Protein AF-A0A940EXV3-F1 (afdb_monomer_lite)

Structure (mmCIF, N/CA/C/O backbone):
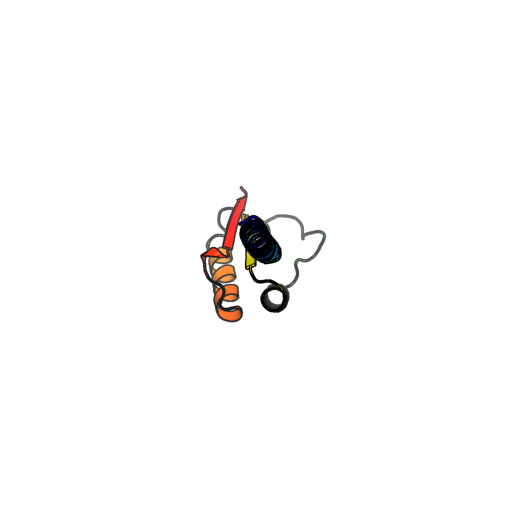data_AF-A0A940EXV3-F1
#
_entry.id   AF-A0A940EXV3-F1
#
loop_
_atom_site.group_PDB
_atom_site.id
_atom_site.type_symbol
_atom_site.label_atom_id
_atom_site.label_alt_id
_atom_site.label_comp_id
_atom_site.label_asym_id
_atom_site.label_entity_id
_atom_site.label_seq_id
_atom_site.pdbx_PDB_ins_code
_atom_site.Cartn_x
_atom_site.Cartn_y
_atom_site.Cartn_z
_atom_site.occupancy
_atom_site.B_iso_or_equiv
_atom_site.auth_seq_id
_atom_site.auth_comp_id
_atom_site.auth_asym_id
_atom_site.auth_atom_id
_atom_site.pdbx_PDB_model_num
ATOM 1 N N . MET A 1 1 ? -48.655 5.670 28.323 1.00 56.41 1 MET A N 1
ATOM 2 C CA . MET A 1 1 ? -47.673 4.932 27.490 1.00 56.41 1 MET A CA 1
ATOM 3 C C . MET A 1 1 ? -46.662 5.849 26.765 1.00 56.41 1 MET A C 1
ATOM 5 O O . MET A 1 1 ? -46.252 5.531 25.662 1.00 56.41 1 MET A O 1
ATOM 9 N N . LYS A 1 2 ? -46.210 6.974 27.354 1.00 54.97 2 LYS A N 1
ATOM 10 C CA . LYS A 1 2 ? -45.290 7.923 26.673 1.00 54.97 2 LYS A CA 1
ATOM 11 C C . LYS A 1 2 ? -43.812 7.794 27.087 1.00 54.97 2 LYS A C 1
ATOM 13 O O . LYS A 1 2 ? -42.932 8.177 26.331 1.00 54.97 2 LYS A O 1
ATOM 18 N N . LYS A 1 3 ? -43.528 7.212 28.262 1.00 55.78 3 LYS A N 1
ATOM 19 C CA . LYS A 1 3 ? -42.163 7.088 28.817 1.00 55.78 3 LYS 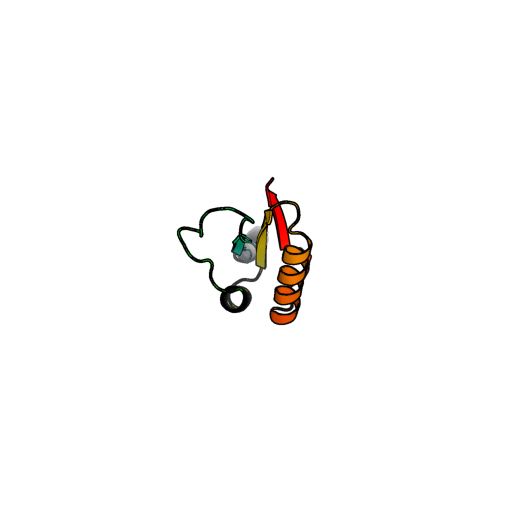A CA 1
ATOM 20 C C . LYS A 1 3 ? -41.308 6.011 28.128 1.00 55.78 3 LYS A C 1
ATOM 22 O O . LYS A 1 3 ? -40.104 6.179 28.014 1.00 55.78 3 LYS A O 1
ATOM 27 N N . PHE A 1 4 ? -41.936 4.952 27.611 1.00 56.66 4 PHE A N 1
ATOM 28 C CA . PHE A 1 4 ? -41.248 3.891 26.862 1.00 56.66 4 PHE A CA 1
ATOM 29 C C . PHE A 1 4 ? -40.750 4.358 25.491 1.00 56.66 4 PHE A C 1
ATOM 31 O O . PHE A 1 4 ? -39.683 3.946 25.051 1.00 56.66 4 PHE A O 1
ATOM 38 N N . LEU A 1 5 ? -41.491 5.262 24.845 1.00 55.91 5 LEU A N 1
ATOM 39 C CA . LEU A 1 5 ? -41.146 5.761 23.518 1.00 55.91 5 LEU A CA 1
ATOM 40 C C . LEU A 1 5 ? -39.864 6.614 23.556 1.00 55.91 5 LEU A C 1
ATOM 42 O O . LEU A 1 5 ? -38.996 6.464 22.705 1.00 55.91 5 LEU A O 1
ATOM 46 N N . ALA A 1 6 ? -39.699 7.440 24.595 1.00 59.28 6 ALA A N 1
ATOM 47 C CA . ALA A 1 6 ? -38.505 8.266 24.780 1.00 59.28 6 ALA A CA 1
ATOM 48 C C . ALA A 1 6 ? -37.231 7.438 25.045 1.00 59.28 6 ALA A C 1
ATOM 50 O O . ALA A 1 6 ? -36.175 7.769 24.512 1.00 59.28 6 ALA A O 1
ATOM 51 N N . LEU A 1 7 ? -37.328 6.337 25.805 1.00 58.28 7 LEU A N 1
ATOM 52 C CA . LEU A 1 7 ? -36.197 5.420 26.024 1.00 58.28 7 LEU A CA 1
ATOM 53 C C . LEU A 1 7 ? -35.755 4.723 24.728 1.00 58.28 7 LEU A C 1
ATOM 55 O O . LEU A 1 7 ? -34.563 4.492 24.514 1.00 58.28 7 LEU A O 1
ATOM 59 N N . PHE A 1 8 ? -36.718 4.408 23.860 1.00 59.81 8 PHE A N 1
ATOM 60 C CA . PHE A 1 8 ? -36.458 3.763 22.577 1.00 59.81 8 PHE A CA 1
ATOM 61 C C . PHE A 1 8 ? -35.737 4.714 21.610 1.00 59.81 8 PHE A C 1
ATOM 63 O O . PHE A 1 8 ? -34.715 4.347 21.033 1.00 59.81 8 PHE A O 1
ATOM 70 N N . TYR A 1 9 ? -36.191 5.969 21.511 1.00 58.88 9 TYR A N 1
ATOM 71 C CA . TYR A 1 9 ? -35.516 6.991 20.700 1.00 58.88 9 TYR A CA 1
ATOM 72 C C . TYR A 1 9 ? -34.124 7.356 21.232 1.00 58.88 9 TYR A C 1
ATOM 74 O O . TYR A 1 9 ? -33.207 7.550 20.435 1.00 58.88 9 TYR A O 1
ATOM 82 N N . PHE A 1 10 ? -33.936 7.394 22.556 1.00 59.03 10 PHE A N 1
ATOM 83 C CA . PHE A 1 10 ? -32.619 7.633 23.151 1.00 59.03 10 PHE A CA 1
ATOM 84 C C . PHE A 1 10 ? -31.632 6.507 22.818 1.00 59.03 10 PHE A C 1
ATOM 86 O O . PHE A 1 10 ? -30.496 6.782 22.443 1.00 59.03 10 PHE A O 1
ATOM 93 N N . SER A 1 11 ? -32.077 5.246 22.867 1.00 60.34 11 SER A N 1
ATOM 94 C CA . SER A 1 11 ? -31.229 4.100 22.514 1.00 60.34 11 SER A CA 1
ATOM 95 C C . SER A 1 11 ? -30.800 4.148 21.046 1.00 60.34 11 SER A C 1
ATOM 97 O O . SER A 1 11 ? -29.614 4.030 20.756 1.00 60.34 11 SER A O 1
ATOM 99 N N . ILE A 1 12 ? -31.727 4.404 20.117 1.00 59.62 12 ILE A N 1
ATOM 100 C CA . ILE A 1 12 ? -31.409 4.475 18.680 1.00 59.62 12 ILE A CA 1
ATOM 101 C C . ILE A 1 12 ? -30.418 5.611 18.384 1.00 59.62 12 ILE A C 1
ATOM 103 O O . ILE A 1 12 ? -29.462 5.409 17.638 1.00 59.62 12 ILE A O 1
ATOM 107 N N . ALA A 1 13 ? -30.597 6.784 18.999 1.00 58.34 13 ALA A N 1
ATOM 108 C CA . ALA A 1 13 ? -29.685 7.913 18.815 1.00 58.34 13 ALA A CA 1
ATOM 109 C C . ALA A 1 13 ? -28.275 7.626 19.367 1.00 58.34 13 ALA A C 1
ATOM 111 O O . ALA A 1 13 ? -27.282 7.991 18.738 1.00 58.34 13 ALA A O 1
ATOM 112 N N . PHE A 1 14 ? -28.177 6.928 20.503 1.00 55.25 14 PHE A N 1
ATOM 113 C CA . PHE A 1 14 ? -26.894 6.577 21.118 1.00 55.25 14 PHE A CA 1
ATOM 114 C C . PHE A 1 14 ? -26.132 5.509 20.315 1.00 55.25 14 PHE A C 1
ATOM 116 O O . PHE A 1 14 ? -24.923 5.633 20.118 1.00 55.25 14 PHE A O 1
ATOM 123 N N . PHE A 1 15 ? -26.836 4.507 19.770 1.00 54.75 15 PHE A N 1
ATOM 124 C CA . PHE A 1 15 ? -26.247 3.522 18.851 1.00 54.75 15 PHE A CA 1
ATOM 125 C C . PHE A 1 15 ? -25.766 4.164 17.543 1.00 54.75 15 PHE A C 1
ATOM 127 O O . PHE A 1 15 ? -24.713 3.797 17.021 1.00 54.75 15 PHE A O 1
ATOM 134 N N . HIS A 1 16 ? -26.497 5.155 17.029 1.00 50.97 16 HIS A N 1
ATOM 135 C CA . HIS A 1 16 ? -26.127 5.820 15.784 1.00 50.97 16 HIS A CA 1
ATOM 136 C C . HIS A 1 16 ? -24.884 6.713 15.936 1.00 50.97 16 HIS A C 1
ATOM 138 O O . HIS A 1 16 ? -24.064 6.780 15.020 1.00 50.97 16 HIS A O 1
ATOM 144 N N . LEU A 1 17 ? -24.715 7.370 17.090 1.00 49.69 17 LEU A N 1
ATOM 145 C CA . LEU A 1 17 ? -23.577 8.257 17.351 1.00 49.69 17 LEU A CA 1
ATOM 146 C C . LEU A 1 17 ? -22.268 7.480 17.583 1.00 49.69 17 LEU A C 1
ATOM 148 O O . LEU A 1 17 ? -21.214 7.896 17.105 1.00 49.69 17 LEU A O 1
ATOM 152 N N . ALA A 1 18 ? -22.339 6.313 18.233 1.00 51.59 18 ALA A N 1
ATOM 153 C CA . ALA A 1 18 ? -21.186 5.426 18.408 1.00 51.59 18 ALA A CA 1
ATOM 154 C C . ALA A 1 18 ? -20.665 4.857 17.073 1.00 51.59 18 ALA A C 1
ATOM 156 O O . ALA A 1 18 ? -19.464 4.663 16.914 1.00 51.59 18 ALA A O 1
ATOM 157 N N . SER A 1 19 ? -21.546 4.649 16.088 1.00 50.38 19 SER A N 1
ATOM 158 C CA . SER A 1 19 ? -21.159 4.112 14.777 1.00 50.38 19 SER A CA 1
ATOM 159 C C . SER A 1 19 ? -20.420 5.121 13.885 1.00 50.38 19 SER A C 1
ATOM 161 O O . SER A 1 19 ? -19.705 4.706 12.974 1.00 50.38 19 SER A O 1
ATOM 163 N N . PHE A 1 20 ? -20.578 6.429 14.124 1.00 49.88 20 PHE A N 1
ATOM 164 C CA . PHE A 1 20 ? -19.885 7.477 13.359 1.00 49.88 20 PHE A CA 1
ATOM 165 C C . PHE A 1 20 ? -18.493 7.809 13.904 1.00 49.88 20 PHE A C 1
ATOM 167 O O . PHE A 1 20 ? -17.629 8.231 13.140 1.00 49.88 20 PHE A O 1
ATOM 174 N N . ALA A 1 21 ? -18.247 7.581 15.197 1.00 48.78 21 ALA A N 1
ATOM 175 C CA . ALA A 1 21 ? -16.937 7.809 15.812 1.00 48.78 21 ALA A CA 1
ATOM 176 C C . ALA A 1 21 ? -15.857 6.807 15.345 1.00 48.78 21 ALA A C 1
ATOM 178 O O . ALA A 1 21 ? -14.676 6.990 15.626 1.00 48.78 21 ALA A O 1
ATOM 179 N N . ASP A 1 22 ? -16.253 5.767 14.609 1.00 51.50 22 ASP A N 1
ATOM 180 C CA . ASP A 1 22 ? -15.423 4.607 14.287 1.00 51.50 22 ASP A CA 1
ATOM 181 C C . ASP A 1 22 ? -14.725 4.657 12.918 1.00 51.50 22 ASP A C 1
ATOM 183 O O . ASP A 1 22 ? -14.035 3.711 12.537 1.00 51.50 22 ASP A O 1
ATOM 187 N N . GLN A 1 23 ? -14.894 5.743 12.159 1.00 55.41 23 GLN A N 1
ATOM 188 C CA . GLN A 1 23 ? -14.476 5.815 10.753 1.00 55.41 23 GLN A CA 1
ATOM 189 C C . GLN A 1 23 ? -13.424 6.896 10.485 1.00 55.41 23 GLN A C 1
ATOM 191 O O . GLN A 1 23 ? -13.510 7.630 9.503 1.00 55.41 23 GLN A O 1
ATOM 196 N N . VAL A 1 24 ? -12.401 7.000 11.338 1.00 61.34 24 VAL A N 1
ATOM 197 C CA . VAL A 1 24 ? -11.204 7.772 10.974 1.00 61.34 24 VAL A CA 1
ATOM 198 C C . VAL A 1 24 ? -10.424 6.961 9.937 1.00 61.34 24 VAL A C 1
ATOM 200 O O . VAL A 1 24 ? -9.631 6.089 10.286 1.00 61.34 24 VAL A O 1
ATOM 203 N N . GLU A 1 25 ? -10.712 7.209 8.659 1.00 69.19 25 GLU A N 1
ATOM 204 C CA . GLU A 1 25 ? -9.969 6.653 7.529 1.00 69.19 25 GLU A CA 1
ATOM 205 C C . GLU A 1 25 ? -8.699 7.478 7.312 1.00 69.19 25 GLU A C 1
ATOM 207 O O . GLU A 1 25 ? -8.765 8.676 7.035 1.00 69.19 25 GLU A O 1
ATOM 212 N N . VAL A 1 26 ? -7.536 6.845 7.466 1.00 77.00 26 VAL A N 1
ATOM 213 C CA . VAL A 1 26 ? -6.245 7.503 7.228 1.00 77.00 26 VAL A CA 1
ATOM 214 C C . VAL A 1 26 ? -5.714 7.114 5.861 1.00 77.00 26 VAL A C 1
ATOM 216 O O . VAL A 1 26 ? -5.546 5.929 5.574 1.00 77.00 26 VAL A O 1
ATOM 219 N N . GLU A 1 27 ? -5.421 8.117 5.034 1.00 80.62 27 GLU A N 1
ATOM 220 C CA . GLU A 1 27 ? -4.862 7.927 3.698 1.00 80.62 27 GLU A CA 1
ATOM 221 C C . GLU A 1 27 ? -3.341 8.147 3.688 1.00 80.62 27 GLU A C 1
ATOM 223 O O . GLU A 1 27 ? -2.833 9.173 4.149 1.00 80.62 27 GLU A O 1
ATOM 228 N N . ILE A 1 28 ? -2.592 7.175 3.165 1.00 80.56 28 ILE A N 1
ATOM 229 C CA . ILE A 1 28 ? -1.125 7.215 3.091 1.00 80.56 28 ILE A CA 1
ATOM 230 C C . ILE A 1 28 ? -0.701 7.278 1.633 1.00 80.56 28 ILE A C 1
ATOM 232 O O . ILE A 1 28 ? -0.949 6.351 0.870 1.00 80.56 28 ILE A O 1
ATOM 236 N 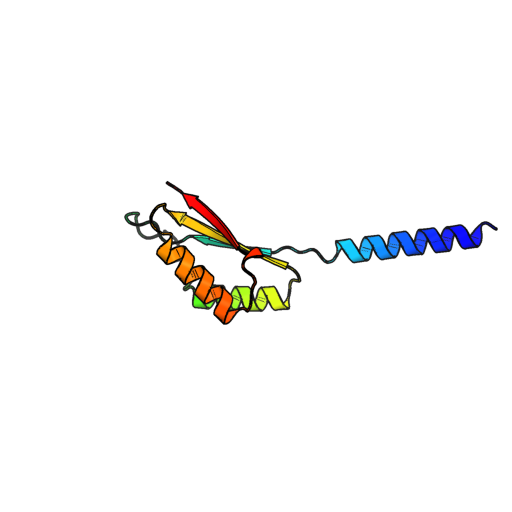N . HIS A 1 29 ? -0.022 8.362 1.260 1.00 83.25 29 HIS A N 1
ATOM 237 C CA . HIS A 1 29 ? 0.391 8.610 -0.118 1.00 83.25 29 HIS A CA 1
ATOM 238 C C . HIS A 1 29 ? 1.842 8.167 -0.339 1.00 83.25 29 HIS A C 1
ATOM 240 O O . HIS A 1 29 ? 2.770 8.695 0.280 1.00 83.25 29 HIS A O 1
ATOM 246 N N . ILE A 1 30 ? 2.046 7.227 -1.260 1.00 81.56 30 ILE A N 1
ATOM 247 C CA . ILE A 1 30 ? 3.354 6.716 -1.678 1.00 81.56 30 ILE A CA 1
ATOM 248 C C . ILE A 1 30 ? 3.567 7.098 -3.143 1.00 81.56 30 ILE A C 1
ATOM 250 O O . ILE A 1 30 ? 2.981 6.492 -4.033 1.00 81.56 30 ILE A O 1
ATOM 254 N N . LYS A 1 31 ? 4.415 8.094 -3.407 1.00 83.69 31 LYS A N 1
ATOM 255 C CA . LYS A 1 31 ? 4.779 8.516 -4.768 1.00 83.69 31 LYS A CA 1
ATOM 256 C C . LYS A 1 31 ? 6.030 7.782 -5.249 1.00 83.69 31 LYS A C 1
ATOM 258 O O . LYS A 1 31 ? 7.108 8.130 -4.804 1.00 83.69 31 LYS A O 1
ATOM 263 N N . LEU A 1 32 ? 5.928 6.782 -6.114 1.00 78.50 32 LEU A N 1
ATOM 264 C CA . LEU A 1 32 ? 7.109 6.124 -6.677 1.00 78.50 32 LEU A CA 1
ATOM 265 C C . LEU A 1 32 ? 7.902 7.112 -7.546 1.00 78.50 32 LEU A C 1
ATOM 267 O O . LEU A 1 32 ? 7.331 7.995 -8.184 1.00 78.50 32 LEU A O 1
ATOM 271 N N . SER A 1 33 ? 9.230 7.003 -7.510 1.00 69.62 33 SER A N 1
ATOM 272 C CA . SER A 1 33 ? 10.127 7.959 -8.157 1.00 69.62 33 SER A CA 1
ATOM 273 C C . SER A 1 33 ? 9.883 8.039 -9.660 1.00 69.62 33 SER A C 1
ATOM 275 O O . SER A 1 33 ? 9.777 7.027 -10.350 1.00 69.62 33 SER A O 1
ATOM 277 N N . GLU A 1 34 ? 9.844 9.257 -10.186 1.00 64.12 34 GLU A N 1
ATOM 278 C CA . GLU A 1 34 ? 9.713 9.494 -11.616 1.00 64.12 34 GLU A CA 1
ATOM 279 C C . GLU A 1 34 ? 11.022 9.090 -12.315 1.00 64.12 34 GLU A C 1
ATOM 281 O O . GLU A 1 34 ? 12.100 9.606 -12.003 1.00 64.12 34 GLU A O 1
ATOM 286 N N . ARG A 1 35 ? 10.960 8.142 -13.260 1.00 56.38 35 ARG A N 1
ATOM 287 C CA . ARG A 1 35 ? 12.115 7.827 -14.116 1.00 56.38 35 ARG A CA 1
ATOM 288 C C . ARG A 1 35 ? 12.452 9.072 -14.946 1.00 56.38 35 ARG A C 1
ATOM 290 O O . ARG A 1 35 ? 11.671 9.449 -15.809 1.00 56.38 35 ARG A O 1
ATOM 297 N N . GLY A 1 36 ? 13.612 9.683 -14.701 1.00 55.16 36 GLY A N 1
ATOM 298 C CA . GLY A 1 36 ? 14.159 10.758 -15.539 1.00 55.16 36 GLY A CA 1
ATOM 299 C C . GLY A 1 36 ? 13.888 12.195 -15.080 1.00 55.16 36 GLY A C 1
ATOM 300 O O . GLY A 1 36 ? 14.341 13.115 -15.756 1.00 55.16 36 GLY A O 1
ATOM 301 N N . LEU A 1 37 ? 13.217 12.416 -13.944 1.00 56.38 37 LEU A N 1
ATOM 302 C CA . LEU A 1 37 ? 13.054 13.760 -13.377 1.00 56.38 37 LEU A CA 1
ATOM 303 C C . LEU A 1 37 ? 14.130 14.069 -12.326 1.00 56.38 37 LEU A C 1
ATOM 305 O O . LEU A 1 37 ? 14.698 13.172 -11.697 1.00 56.38 37 LEU A O 1
ATOM 309 N N . LEU A 1 38 ? 14.449 15.364 -12.191 1.00 56.19 38 LEU A N 1
ATOM 310 C CA . LEU A 1 38 ? 15.391 15.897 -11.203 1.00 56.19 38 LEU A CA 1
ATOM 311 C C . LEU A 1 38 ? 15.082 15.304 -9.824 1.00 56.19 38 LEU A C 1
ATOM 313 O O . LEU A 1 38 ? 13.913 15.158 -9.467 1.00 56.19 38 LEU A O 1
ATOM 317 N N . LYS A 1 39 ? 16.132 14.967 -9.055 1.00 59.84 39 LYS A N 1
ATOM 318 C CA . LYS A 1 39 ? 15.986 14.423 -7.695 1.00 59.84 39 LYS A CA 1
ATOM 319 C C . LYS A 1 39 ? 14.902 15.211 -6.949 1.00 59.84 39 LYS A C 1
ATOM 321 O O . LYS A 1 39 ? 14.976 16.443 -6.934 1.00 59.84 39 LYS A O 1
ATOM 326 N N . PRO A 1 40 ? 13.911 14.534 -6.346 1.00 61.72 40 PRO A N 1
ATOM 327 C CA . PRO A 1 40 ? 12.819 15.225 -5.687 1.00 61.72 40 PRO A CA 1
ATOM 328 C C . PRO A 1 40 ? 13.382 16.168 -4.621 1.00 61.72 40 PRO A C 1
ATOM 330 O O . PRO A 1 40 ? 14.282 15.797 -3.867 1.00 61.72 40 PRO A O 1
ATOM 333 N N . ILE A 1 41 ? 12.837 17.388 -4.563 1.00 64.50 41 ILE A N 1
ATOM 334 C CA . ILE A 1 41 ? 13.265 18.454 -3.635 1.00 64.50 41 ILE A CA 1
ATOM 335 C C . ILE A 1 41 ? 13.247 17.956 -2.180 1.00 64.50 41 ILE A C 1
ATOM 337 O O . ILE A 1 41 ? 14.047 18.391 -1.355 1.00 64.50 41 ILE A O 1
ATOM 341 N N . LYS A 1 42 ? 12.357 17.004 -1.873 1.00 66.62 42 LYS A N 1
ATOM 342 C CA . LYS A 1 42 ? 12.354 16.251 -0.620 1.00 66.62 42 LYS A CA 1
ATOM 343 C C . LYS A 1 42 ? 12.619 14.774 -0.914 1.00 66.62 42 LYS A C 1
ATOM 345 O O . LYS A 1 42 ? 11.857 14.185 -1.685 1.00 66.62 42 LYS A O 1
ATOM 350 N N . PRO A 1 43 ? 13.647 14.160 -0.304 1.00 68.31 43 PRO A N 1
ATOM 351 C CA . PRO A 1 43 ? 13.843 12.727 -0.413 1.00 68.31 43 PRO A CA 1
ATOM 352 C C . PRO A 1 43 ? 12.630 12.021 0.187 1.00 68.31 43 PRO A C 1
ATOM 354 O O . PRO A 1 43 ? 12.161 12.357 1.277 1.00 68.31 43 PRO A O 1
ATOM 357 N N . GLN A 1 44 ? 12.100 11.060 -0.555 1.00 68.25 44 GLN A N 1
ATOM 358 C CA . GLN A 1 44 ? 11.028 10.229 -0.051 1.00 68.25 44 GLN A CA 1
ATOM 359 C C . GLN A 1 44 ? 11.577 9.332 1.064 1.00 68.25 44 GLN A C 1
ATOM 361 O O . GLN A 1 44 ? 12.695 8.824 0.926 1.00 68.25 44 GLN A O 1
ATOM 366 N N . PRO A 1 45 ? 10.836 9.140 2.169 1.00 74.00 45 PRO A N 1
ATOM 367 C CA . PRO A 1 45 ? 11.259 8.202 3.192 1.00 74.00 45 PRO A CA 1
ATOM 368 C C . PRO A 1 45 ? 11.436 6.803 2.582 1.00 74.00 45 PRO A C 1
ATOM 370 O O . PRO A 1 45 ? 10.666 6.427 1.691 1.00 74.00 45 PRO A O 1
ATOM 373 N N . PRO A 1 46 ? 12.427 6.029 3.055 1.00 82.00 46 PRO A N 1
ATOM 374 C CA . PRO A 1 46 ? 12.582 4.642 2.645 1.00 82.00 46 PRO A CA 1
ATOM 375 C C . PRO A 1 46 ? 11.301 3.861 2.957 1.00 82.00 46 PRO A C 1
ATOM 377 O O . PRO A 1 46 ? 10.565 4.191 3.894 1.00 82.00 46 PRO A O 1
ATOM 380 N N . ILE A 1 47 ? 11.019 2.835 2.154 1.00 81.12 47 ILE A N 1
ATOM 381 C CA . ILE A 1 47 ? 9.756 2.091 2.235 1.00 81.12 47 ILE A CA 1
ATOM 382 C C . ILE A 1 47 ? 9.564 1.443 3.612 1.00 81.12 47 ILE A C 1
ATOM 384 O O . ILE A 1 47 ? 8.441 1.347 4.093 1.00 81.12 47 ILE A O 1
ATOM 388 N N . GLU A 1 48 ? 10.653 1.080 4.283 1.00 85.06 48 GLU A N 1
ATOM 389 C CA . GLU A 1 48 ? 10.672 0.549 5.645 1.00 85.06 48 GLU A CA 1
ATOM 390 C C . GLU A 1 48 ? 10.037 1.533 6.637 1.00 85.06 48 GLU A C 1
ATOM 392 O O . GLU A 1 48 ? 9.160 1.152 7.407 1.00 85.06 48 GLU A O 1
ATOM 397 N N . ASN A 1 49 ? 10.383 2.822 6.554 1.00 85.31 49 ASN A N 1
ATOM 398 C CA . ASN A 1 49 ? 9.802 3.852 7.420 1.00 85.31 49 ASN A CA 1
ATOM 399 C C . ASN A 1 49 ? 8.310 4.056 7.129 1.00 85.31 49 ASN A C 1
ATOM 401 O O . ASN A 1 49 ? 7.529 4.353 8.035 1.00 85.31 49 ASN A O 1
ATOM 405 N N . VAL A 1 50 ? 7.907 3.909 5.863 1.00 84.81 50 VAL A N 1
ATOM 406 C CA . VAL A 1 50 ? 6.493 3.964 5.472 1.00 84.81 50 VAL A CA 1
ATOM 407 C C . VAL A 1 50 ? 5.736 2.781 6.074 1.00 84.81 50 VAL A C 1
ATOM 409 O O . VAL A 1 50 ? 4.655 2.983 6.617 1.00 84.81 50 VAL A O 1
ATOM 412 N N . ILE A 1 51 ? 6.316 1.579 6.050 1.00 87.69 51 ILE A N 1
ATOM 413 C CA . ILE A 1 51 ? 5.731 0.375 6.654 1.00 87.69 51 ILE A CA 1
ATOM 414 C C . ILE A 1 51 ? 5.576 0.540 8.166 1.00 87.69 51 ILE A C 1
ATOM 416 O O . ILE A 1 51 ? 4.483 0.302 8.675 1.00 87.69 51 ILE A O 1
ATOM 420 N N . THR A 1 52 ? 6.603 1.016 8.876 1.00 88.44 52 THR A N 1
ATOM 421 C CA . THR A 1 52 ? 6.493 1.284 10.320 1.00 88.44 52 THR A CA 1
ATOM 422 C C . THR A 1 52 ? 5.372 2.279 10.609 1.00 88.44 52 THR A C 1
ATOM 424 O O . THR A 1 52 ? 4.564 2.061 11.507 1.00 88.44 52 THR A O 1
ATOM 427 N N . LYS A 1 53 ? 5.253 3.339 9.800 1.00 87.31 53 LYS A N 1
ATOM 428 C CA . LYS A 1 53 ? 4.166 4.312 9.946 1.00 87.31 53 LYS A CA 1
ATOM 429 C C . LYS A 1 53 ? 2.791 3.692 9.683 1.00 87.31 53 LYS A C 1
ATOM 431 O O . LYS A 1 53 ? 1.851 4.005 10.404 1.00 87.31 53 LYS A O 1
ATOM 436 N N . ILE A 1 54 ? 2.667 2.819 8.680 1.00 86.81 54 ILE A N 1
ATOM 437 C CA . ILE A 1 54 ? 1.429 2.072 8.411 1.00 86.81 54 ILE A CA 1
ATOM 438 C C . ILE A 1 54 ? 1.066 1.207 9.620 1.00 86.81 54 ILE A C 1
ATOM 440 O O . ILE A 1 54 ? -0.082 1.234 10.041 1.00 86.81 54 ILE A O 1
ATOM 444 N N . GLN A 1 55 ? 2.027 0.491 10.207 1.00 87.69 55 GLN A N 1
ATOM 445 C CA . GLN A 1 55 ? 1.792 -0.346 11.389 1.00 87.69 55 GLN A CA 1
ATOM 446 C C . GLN A 1 55 ? 1.290 0.483 12.575 1.00 87.69 55 GLN A C 1
ATOM 448 O O . GLN A 1 55 ? 0.252 0.157 13.141 1.00 87.69 55 GLN A O 1
ATOM 453 N N . THR A 1 56 ? 1.944 1.606 12.886 1.00 87.25 56 THR A N 1
ATOM 454 C CA . THR A 1 56 ? 1.480 2.512 13.950 1.00 87.25 56 THR A CA 1
ATOM 455 C C . THR A 1 56 ? 0.075 3.050 13.671 1.00 87.25 56 THR A C 1
ATOM 457 O O . THR A 1 56 ? -0.751 3.141 14.574 1.00 87.25 56 THR A O 1
ATOM 460 N N . LEU A 1 57 ? -0.231 3.384 12.415 1.00 84.81 57 LEU A N 1
ATOM 461 C CA . LEU A 1 57 ? -1.563 3.858 12.045 1.00 84.81 57 LEU A CA 1
ATOM 462 C C . LEU A 1 57 ? -2.616 2.746 12.115 1.00 84.81 57 LEU A C 1
ATOM 464 O O . LEU A 1 57 ? -3.753 3.036 12.457 1.00 84.81 57 LEU A O 1
ATOM 468 N N . LEU A 1 58 ? -2.261 1.489 11.853 1.00 84.00 58 LEU A N 1
ATOM 469 C CA . LEU A 1 58 ? -3.167 0.350 12.029 1.00 84.00 58 LEU A CA 1
ATOM 470 C C . LEU A 1 58 ? -3.475 0.058 13.501 1.00 84.00 58 LEU A C 1
ATOM 472 O O . LEU A 1 58 ? -4.564 -0.414 13.809 1.00 84.00 58 LEU A O 1
ATOM 476 N N . GLU A 1 59 ? -2.550 0.360 14.413 1.00 84.12 59 GLU A N 1
ATOM 477 C CA . GLU A 1 59 ? -2.805 0.276 15.858 1.00 84.12 59 GLU A CA 1
ATOM 478 C C . GLU A 1 59 ? -3.770 1.373 16.335 1.00 84.12 59 GLU A C 1
ATOM 480 O O . GLU A 1 59 ? -4.545 1.164 17.267 1.00 84.12 59 GLU A O 1
ATOM 485 N N . GLN A 1 60 ? -3.729 2.545 15.695 1.00 81.44 60 GLN A N 1
ATOM 486 C CA . GLN A 1 60 ? -4.489 3.734 16.097 1.00 81.44 60 GLN A CA 1
ATOM 487 C C . GLN A 1 60 ? -5.831 3.882 15.372 1.00 81.44 60 GLN A C 1
ATOM 489 O O . GLN A 1 60 ? -6.756 4.501 15.900 1.00 81.44 60 GLN A O 1
ATOM 494 N N . HIS A 1 61 ? -5.946 3.338 14.162 1.00 78.12 61 HIS A N 1
ATOM 495 C CA . HIS A 1 61 ? -7.077 3.558 13.270 1.00 78.12 61 HIS A CA 1
ATOM 496 C C . HIS A 1 61 ? -7.670 2.239 12.793 1.00 78.12 61 HIS A C 1
ATOM 498 O O . HIS A 1 61 ? -6.969 1.329 12.361 1.00 78.12 61 HIS A O 1
ATOM 504 N N . LYS A 1 62 ? -9.004 2.172 12.783 1.00 72.31 62 LYS A N 1
ATOM 505 C CA . LYS A 1 62 ? -9.744 0.998 12.298 1.00 72.31 62 LYS A CA 1
ATOM 506 C C . LYS A 1 62 ? -9.619 0.783 10.792 1.00 72.31 62 LYS A C 1
ATOM 508 O O . LYS A 1 62 ? -9.822 -0.333 10.321 1.00 72.31 62 LYS A O 1
ATOM 513 N N . LYS A 1 63 ? -9.319 1.838 10.027 1.00 80.38 63 LYS A N 1
ATOM 514 C CA . LYS A 1 63 ? -9.256 1.782 8.566 1.00 80.38 63 LYS A CA 1
ATOM 515 C C . LYS A 1 63 ? -8.113 2.640 8.032 1.00 80.38 63 LYS A C 1
ATOM 517 O O . LYS A 1 63 ? -8.082 3.851 8.232 1.00 80.38 63 LYS A O 1
ATOM 522 N N . VAL A 1 64 ? -7.201 2.000 7.309 1.00 84.12 64 VAL A N 1
ATOM 523 C CA . VAL A 1 64 ? -6.087 2.655 6.618 1.00 84.12 64 VAL A CA 1
ATOM 524 C C . VAL A 1 64 ? -6.210 2.375 5.127 1.00 84.12 64 VAL A C 1
ATOM 526 O O . VAL A 1 64 ? -6.366 1.221 4.723 1.00 84.12 64 VAL A O 1
ATOM 529 N N . THR A 1 65 ? -6.122 3.423 4.317 1.00 87.19 65 THR A N 1
ATOM 530 C CA . THR A 1 65 ? -6.120 3.344 2.855 1.00 87.19 65 THR A CA 1
ATOM 531 C C . THR A 1 65 ? -4.769 3.835 2.343 1.00 87.19 65 THR A C 1
ATOM 533 O O . THR A 1 65 ? -4.256 4.867 2.763 1.00 87.19 65 THR A O 1
ATOM 536 N N . ILE A 1 66 ? -4.152 3.085 1.440 1.00 88.38 66 ILE A N 1
ATOM 537 C CA . ILE A 1 66 ? -2.835 3.378 0.881 1.00 88.38 66 ILE A CA 1
ATOM 538 C C . ILE A 1 66 ? -3.015 3.782 -0.574 1.00 88.38 66 ILE A C 1
ATOM 540 O O . ILE A 1 66 ? -3.420 2.973 -1.410 1.00 88.38 66 ILE A O 1
ATOM 544 N N . LEU A 1 67 ? -2.677 5.028 -0.876 1.00 89.06 67 LEU A N 1
ATOM 545 C CA . LEU A 1 67 ? -2.649 5.567 -2.223 1.00 89.06 67 LEU A CA 1
ATOM 546 C C . LEU A 1 67 ? -1.229 5.479 -2.784 1.00 89.06 67 LEU A C 1
ATOM 548 O O . LEU A 1 67 ? -0.315 6.143 -2.300 1.00 89.06 67 LEU A O 1
ATOM 552 N N . VAL A 1 68 ? -1.033 4.679 -3.826 1.00 87.75 68 VAL A N 1
ATOM 553 C CA . VAL A 1 68 ? 0.246 4.562 -4.533 1.00 87.75 68 VAL A CA 1
ATOM 554 C C . VAL A 1 68 ? 0.164 5.345 -5.837 1.00 87.75 68 VAL A C 1
ATOM 556 O O . VAL A 1 68 ? -0.592 4.980 -6.732 1.00 87.75 68 VAL A O 1
ATOM 559 N N . SER A 1 69 ? 0.945 6.411 -5.960 1.00 86.19 69 SER A N 1
ATOM 560 C CA . SER A 1 69 ? 1.107 7.166 -7.204 1.00 86.19 69 SER A CA 1
ATOM 561 C C . SER A 1 69 ? 2.373 6.702 -7.915 1.00 86.19 69 SER A C 1
ATOM 563 O O . SE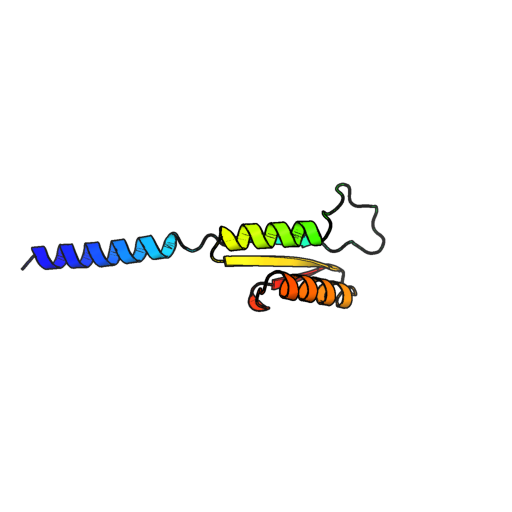R A 1 69 ? 3.433 6.656 -7.296 1.00 86.19 69 SER A O 1
ATOM 565 N N . ALA A 1 70 ? 2.283 6.357 -9.192 1.00 86.44 70 ALA A N 1
ATOM 566 C CA . ALA A 1 70 ? 3.412 5.858 -9.975 1.00 86.44 70 ALA A CA 1
ATOM 567 C C . ALA A 1 70 ? 3.317 6.319 -11.428 1.00 86.44 70 ALA A C 1
ATOM 569 O O . ALA A 1 70 ? 2.231 6.645 -11.893 1.00 86.44 70 ALA A O 1
ATOM 570 N N . ASN A 1 71 ? 4.422 6.290 -12.168 1.00 84.38 71 ASN A N 1
ATOM 571 C CA . ASN A 1 71 ? 4.372 6.536 -13.606 1.00 84.38 71 ASN A CA 1
ATOM 572 C C . ASN A 1 71 ? 3.936 5.281 -14.374 1.00 84.38 71 ASN A C 1
ATOM 574 O O . ASN A 1 71 ? 4.164 4.150 -13.927 1.00 84.38 71 ASN A O 1
ATOM 578 N N . VAL A 1 72 ? 3.359 5.478 -15.560 1.00 80.69 72 VAL A N 1
ATOM 579 C CA . VAL A 1 72 ? 3.128 4.396 -16.531 1.00 80.69 72 VAL A CA 1
ATOM 580 C C . VAL A 1 72 ? 4.458 3.684 -16.836 1.00 80.69 72 VAL A C 1
ATOM 582 O O . VAL A 1 72 ? 5.498 4.329 -16.997 1.00 80.69 72 VAL A O 1
ATOM 585 N N . GLY A 1 73 ? 4.458 2.347 -16.873 1.00 81.44 73 GLY A N 1
ATOM 586 C CA . GLY A 1 73 ? 5.673 1.537 -17.045 1.00 81.44 73 GLY A CA 1
ATOM 587 C C . GLY A 1 73 ? 6.394 1.170 -15.737 1.00 81.44 73 GLY A C 1
ATOM 588 O O . GLY A 1 73 ? 7.487 0.591 -15.770 1.00 81.44 73 GLY A O 1
ATOM 589 N N . GLN A 1 74 ? 5.824 1.516 -14.576 1.00 85.44 74 GLN A N 1
ATOM 590 C CA . GLN A 1 74 ? 6.333 1.143 -13.246 1.00 85.44 74 GLN A CA 1
ATOM 591 C C . GLN A 1 74 ? 5.479 0.085 -12.537 1.00 85.44 74 GLN A C 1
ATOM 593 O O . GLN A 1 74 ? 5.602 -0.107 -11.326 1.00 85.44 74 GLN A O 1
ATOM 598 N N . GLU A 1 75 ? 4.644 -0.648 -13.264 1.00 88.00 75 GLU A N 1
ATOM 599 C CA . GLU A 1 75 ? 3.704 -1.635 -12.723 1.00 88.00 75 GLU A CA 1
ATOM 600 C C . GLU A 1 75 ? 4.428 -2.708 -11.896 1.00 88.00 75 GLU A C 1
ATOM 602 O O . GLU A 1 75 ? 3.949 -3.119 -10.840 1.00 88.00 75 GLU A O 1
ATOM 607 N N . ALA A 1 76 ? 5.627 -3.115 -12.325 1.00 88.00 76 ALA A N 1
ATOM 608 C CA . ALA A 1 76 ? 6.464 -4.053 -11.580 1.00 88.00 76 ALA A CA 1
ATOM 609 C C . ALA A 1 76 ? 6.914 -3.493 -10.215 1.00 88.00 76 ALA A C 1
ATOM 611 O O . ALA A 1 76 ? 6.935 -4.227 -9.228 1.00 88.00 76 ALA A O 1
ATOM 612 N N . VAL A 1 77 ? 7.228 -2.193 -10.145 1.00 85.81 77 VAL A N 1
ATOM 613 C CA . VAL A 1 77 ? 7.645 -1.506 -8.908 1.00 85.81 77 VAL A CA 1
ATOM 614 C C . VAL A 1 77 ? 6.450 -1.294 -7.981 1.00 85.81 77 VAL A C 1
ATOM 616 O O . VAL A 1 77 ? 6.558 -1.496 -6.772 1.00 85.81 77 VAL A O 1
ATOM 619 N N . VAL A 1 78 ? 5.286 -0.944 -8.536 1.00 89.25 78 VAL A N 1
ATOM 620 C CA . VAL A 1 78 ? 4.029 -0.881 -7.778 1.00 89.25 78 VAL A CA 1
ATOM 621 C C . VAL A 1 78 ? 3.713 -2.248 -7.184 1.00 89.25 78 VAL A C 1
ATOM 623 O O . VAL A 1 78 ? 3.434 -2.347 -5.991 1.00 89.25 78 VAL A O 1
ATOM 626 N N . LYS A 1 79 ? 3.795 -3.313 -7.987 1.00 90.56 79 LYS A N 1
ATOM 627 C CA . LYS A 1 79 ? 3.505 -4.678 -7.540 1.00 90.56 79 LYS A CA 1
ATOM 628 C C . LYS A 1 79 ? 4.451 -5.125 -6.426 1.00 90.56 79 LYS A C 1
ATOM 630 O O . LYS A 1 79 ? 3.978 -5.628 -5.411 1.00 90.56 79 LYS A O 1
ATOM 635 N N . SER A 1 80 ? 5.759 -4.912 -6.579 1.00 90.88 80 SER A N 1
ATOM 636 C CA . SER A 1 80 ? 6.731 -5.284 -5.543 1.00 90.88 80 SER A CA 1
ATOM 637 C C . SER A 1 80 ? 6.525 -4.486 -4.252 1.00 90.88 80 SER A C 1
ATOM 639 O O . SER A 1 80 ? 6.573 -5.057 -3.164 1.00 90.88 80 SER A O 1
ATOM 641 N N . THR A 1 81 ? 6.209 -3.193 -4.365 1.00 88.25 81 THR A N 1
ATOM 642 C CA . THR A 1 81 ? 5.928 -2.317 -3.219 1.00 88.25 81 THR A CA 1
ATOM 643 C C . THR A 1 81 ? 4.657 -2.745 -2.488 1.00 88.25 81 THR A C 1
ATOM 645 O O . THR A 1 81 ? 4.674 -2.880 -1.266 1.00 88.25 81 THR A O 1
ATOM 648 N N . LYS A 1 82 ? 3.570 -3.021 -3.222 1.00 90.75 82 LYS A N 1
ATOM 649 C CA . LYS A 1 82 ? 2.317 -3.531 -2.645 1.00 90.75 82 LYS A CA 1
ATOM 650 C C . LYS A 1 82 ? 2.545 -4.850 -1.915 1.00 90.75 82 LYS A C 1
ATOM 652 O O . LYS A 1 82 ? 2.157 -4.959 -0.759 1.00 90.75 82 LYS A O 1
ATOM 657 N N . ASN A 1 83 ? 3.224 -5.806 -2.548 1.00 91.12 83 ASN A N 1
ATOM 658 C CA . ASN A 1 83 ? 3.505 -7.104 -1.933 1.00 91.12 83 ASN A CA 1
ATOM 659 C C . ASN A 1 83 ? 4.320 -6.957 -0.644 1.00 91.12 83 ASN A C 1
ATOM 661 O O . ASN A 1 83 ? 3.942 -7.521 0.376 1.00 91.12 83 ASN A O 1
ATOM 665 N N . LYS A 1 84 ? 5.371 -6.128 -0.658 1.00 90.38 84 LYS A N 1
ATOM 666 C CA . LYS A 1 84 ? 6.202 -5.886 0.528 1.00 90.38 84 LYS A CA 1
ATOM 667 C C . LYS A 1 84 ? 5.404 -5.281 1.685 1.00 90.38 84 LYS A C 1
ATOM 669 O O . LYS A 1 84 ? 5.588 -5.682 2.830 1.00 90.38 84 LYS A O 1
ATOM 674 N N . ILE A 1 85 ? 4.510 -4.331 1.401 1.00 89.44 85 ILE A N 1
ATOM 675 C CA . ILE A 1 85 ? 3.643 -3.747 2.432 1.00 89.44 85 ILE A CA 1
ATOM 676 C C . ILE A 1 85 ? 2.676 -4.808 2.966 1.00 89.44 85 ILE A C 1
ATOM 678 O O . ILE A 1 85 ? 2.559 -4.949 4.179 1.00 89.44 85 ILE A O 1
ATOM 682 N N . ILE A 1 86 ? 2.014 -5.570 2.092 1.00 90.44 86 ILE A N 1
ATOM 683 C CA . ILE A 1 86 ? 1.059 -6.622 2.480 1.00 90.44 86 ILE A CA 1
ATOM 684 C C . ILE A 1 86 ? 1.728 -7.660 3.384 1.00 90.44 86 ILE A C 1
ATOM 686 O O . ILE A 1 86 ? 1.224 -7.939 4.469 1.00 90.44 86 ILE A O 1
ATOM 690 N N . GLU A 1 87 ? 2.896 -8.171 2.992 1.00 91.50 87 GLU A N 1
ATOM 691 C CA . GLU A 1 87 ? 3.645 -9.167 3.768 1.00 91.50 87 GLU A CA 1
ATOM 692 C C . GLU A 1 87 ? 4.000 -8.670 5.177 1.00 91.50 87 GLU A C 1
ATOM 694 O O . GLU A 1 87 ? 3.915 -9.430 6.140 1.00 91.50 87 GLU A O 1
ATOM 699 N N . GLN A 1 88 ? 4.362 -7.391 5.321 1.00 89.12 88 GLN A N 1
ATOM 700 C CA . GLN A 1 88 ? 4.828 -6.835 6.598 1.00 89.12 88 GLN A CA 1
ATOM 701 C C . GLN A 1 88 ? 3.719 -6.236 7.473 1.00 89.12 88 GLN A C 1
ATOM 703 O O . GLN A 1 88 ? 3.911 -6.066 8.678 1.00 89.12 88 GLN A O 1
ATOM 708 N N . THR A 1 89 ? 2.565 -5.899 6.898 1.00 86.31 89 THR A N 1
ATOM 709 C CA . THR A 1 89 ? 1.458 -5.236 7.617 1.00 86.31 89 THR A CA 1
ATOM 710 C C . THR A 1 89 ? 0.206 -6.098 7.731 1.00 86.31 89 THR A C 1
ATOM 712 O O . THR A 1 89 ? -0.693 -5.745 8.488 1.00 86.31 89 THR A O 1
ATOM 715 N N . LYS A 1 90 ? 0.149 -7.229 7.011 1.00 85.12 90 LYS A N 1
ATOM 716 C CA . LYS A 1 90 ? -1.031 -8.104 6.890 1.00 85.12 90 LYS A CA 1
ATOM 717 C C . LYS A 1 90 ? -2.277 -7.375 6.366 1.00 85.12 90 LYS A C 1
ATOM 719 O O . LYS A 1 90 ? -3.394 -7.799 6.637 1.00 85.12 90 LYS A O 1
ATOM 724 N N . LEU A 1 91 ? -2.079 -6.271 5.644 1.00 85.25 91 LEU A N 1
ATOM 725 C CA . LEU A 1 91 ? -3.150 -5.530 4.988 1.00 85.25 91 LEU A CA 1
ATOM 726 C C . LEU A 1 91 ? -3.713 -6.297 3.794 1.00 85.25 91 LEU A C 1
ATOM 728 O O . LEU A 1 91 ? -2.972 -6.947 3.057 1.00 85.25 91 LEU A O 1
ATOM 732 N N . ASP A 1 92 ? -5.008 -6.124 3.550 1.00 86.81 92 ASP A N 1
ATOM 733 C CA . ASP A 1 92 ? -5.669 -6.682 2.380 1.00 86.81 92 ASP A CA 1
ATOM 734 C C . ASP A 1 92 ? -5.445 -5.820 1.132 1.00 86.81 92 ASP A C 1
ATOM 736 O O . ASP A 1 92 ? -5.157 -4.621 1.180 1.00 86.81 92 ASP A O 1
ATOM 740 N N . LEU A 1 93 ? -5.639 -6.430 -0.040 1.00 82.62 93 LEU A N 1
ATOM 741 C CA . LEU A 1 93 ? -5.544 -5.737 -1.329 1.00 82.62 9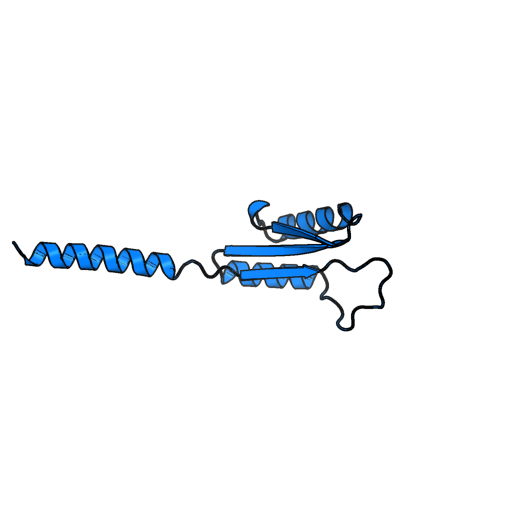3 LEU A CA 1
ATOM 742 C C . LEU A 1 93 ? -6.552 -4.584 -1.469 1.00 82.62 93 LEU A C 1
ATOM 744 O O . LEU A 1 93 ? -6.284 -3.636 -2.210 1.00 82.62 93 LEU A O 1
ATOM 748 N N . SER A 1 94 ? -7.683 -4.658 -0.762 1.00 85.38 94 SER A N 1
ATOM 749 C CA . SER A 1 94 ? -8.748 -3.646 -0.753 1.00 85.38 94 SER A CA 1
ATOM 750 C C . SER A 1 94 ? -8.302 -2.315 -0.144 1.00 85.38 94 SER A C 1
ATOM 752 O O . SER A 1 94 ? -8.867 -1.273 -0.477 1.00 85.38 94 SER A O 1
ATOM 754 N N . ASN A 1 95 ? -7.257 -2.326 0.687 1.00 87.19 95 ASN A N 1
ATOM 755 C CA . ASN A 1 95 ? -6.693 -1.125 1.290 1.00 87.19 95 ASN A CA 1
A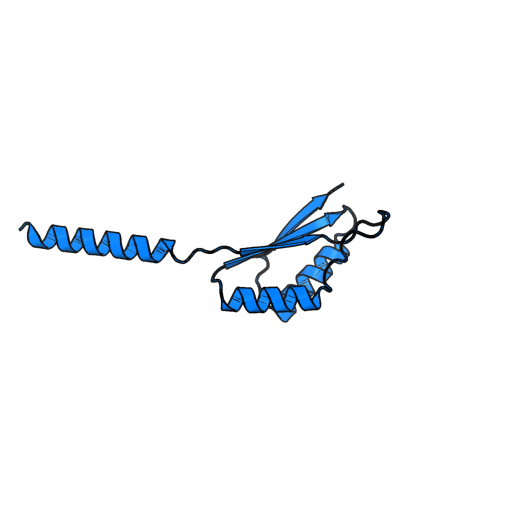TOM 756 C C . ASN A 1 95 ? -5.856 -0.300 0.304 1.00 87.19 95 ASN A C 1
ATOM 758 O O . ASN A 1 95 ? -5.451 0.803 0.650 1.00 87.19 95 ASN A O 1
ATOM 762 N N . PHE A 1 96 ? -5.580 -0.788 -0.911 1.00 88.81 96 PHE A N 1
ATOM 763 C CA . PHE A 1 96 ? -4.684 -0.114 -1.850 1.00 88.81 96 PHE A CA 1
ATOM 764 C C . PHE A 1 96 ? -5.422 0.506 -3.036 1.00 88.81 96 PHE A C 1
ATOM 766 O O . PHE A 1 96 ? -6.026 -0.199 -3.845 1.00 88.81 96 PHE A O 1
ATOM 773 N N . LYS A 1 97 ? -5.232 1.809 -3.231 1.00 91.50 97 LYS A N 1
ATOM 774 C CA . LYS A 1 97 ? -5.591 2.540 -4.452 1.00 91.50 97 LYS A CA 1
ATOM 775 C C . LYS A 1 97 ? -4.318 2.888 -5.214 1.00 91.50 97 LYS A C 1
ATOM 777 O O . LYS A 1 97 ? -3.333 3.298 -4.612 1.00 91.50 97 LYS A O 1
ATOM 782 N N . VAL A 1 98 ? -4.311 2.707 -6.532 1.00 88.12 98 VAL A N 1
ATOM 783 C CA . VAL A 1 98 ? -3.149 3.029 -7.375 1.00 88.12 98 VAL A CA 1
ATOM 784 C C . VAL A 1 98 ? -3.557 4.063 -8.411 1.00 88.12 98 VAL A C 1
ATOM 786 O O . VAL A 1 98 ? -4.576 3.891 -9.075 1.00 88.12 98 VAL A O 1
ATOM 789 N N . ILE A 1 99 ? -2.753 5.112 -8.553 1.00 87.50 99 ILE A N 1
ATOM 790 C CA . ILE A 1 99 ? -2.898 6.135 -9.586 1.00 87.50 99 ILE A CA 1
ATOM 791 C C . ILE A 1 99 ? -1.653 6.081 -10.464 1.00 87.50 99 ILE A C 1
ATOM 793 O O . ILE A 1 99 ? -0.540 6.254 -9.968 1.00 87.50 99 ILE A O 1
ATOM 797 N N . TYR A 1 100 ? -1.855 5.862 -11.762 1.00 83.62 100 TYR A N 1
ATOM 798 C CA . TYR A 1 100 ? -0.791 5.958 -12.753 1.00 83.62 100 TYR A CA 1
ATOM 799 C C . TYR A 1 100 ? -0.823 7.331 -13.427 1.00 83.62 100 TYR A C 1
ATOM 801 O O . TYR A 1 100 ? -1.860 7.731 -13.954 1.00 83.62 100 TYR A O 1
ATOM 809 N N . SER A 1 101 ? 0.299 8.044 -13.407 1.00 80.19 101 SER A N 1
ATOM 810 C CA . SER A 1 101 ? 0.519 9.279 -14.164 1.00 80.19 101 SER A CA 1
ATOM 811 C C . SER A 1 101 ? 1.311 8.996 -15.438 1.00 80.19 101 SER A C 1
ATOM 813 O O . SER A 1 101 ? 2.224 8.168 -15.439 1.00 80.19 101 SER A O 1
ATOM 815 N N . SER A 1 102 ? 0.922 9.656 -16.531 1.00 68.31 102 SER A N 1
ATOM 816 C CA . SER A 1 102 ? 1.656 9.649 -17.806 1.00 68.31 102 SER A CA 1
ATOM 817 C C . SER A 1 102 ? 2.909 10.510 -17.730 1.00 68.31 102 SER A C 1
ATOM 819 O O . SER A 1 102 ? 2.841 11.563 -17.058 1.00 68.31 102 SER A O 1
#

pLDDT: mean 75.28, std 13.89, range [48.78, 91.5]

Radius of gyration: 20.58 Å; chains: 1; bounding box: 64×28×47 Å

Sequence (102 aa):
MKKFLALFYFSIAFFHLASFADQVEVEIHIKLSERGLLKPIKPQPPIENVITKIQTLLEQHKKVTILVSANVGQEAVVKSTKNKIIEQTKLDLSNFKVIYSS

Secondary structure (DSSP, 8-state):
--HHHHHHHHHHHHHHHHHHTT--EEEEEEEPPPTTS---SSPPPPHHHHHHHHHHHHHH-SEEEEEEEEETT-HHHHHHHHHHHHHHH---GGGEEEEEE-

Foldseek 3Di:
DPPVVVVVVVVVVVVVVVVVVQDPEAEAEAEDDDVPDDQPPDHDPDLVVVLVVLQVCVVVHVHYAYEYEYEPVCVVVVVVSVVVSCVSRVDDPVSYDYHYDD